Protein AF-A0A133ZJL6-F1 (afdb_monomer_lite)

InterPro domains:
  IPR018873 KilA-N, DNA-binding domain [PF10543] (12-58)

Structure (mmCIF, N/CA/C/O backbone):
data_AF-A0A133ZJL6-F1
#
_entry.id   AF-A0A133ZJL6-F1
#
loop_
_atom_site.group_PDB
_atom_site.id
_atom_site.type_symbol
_atom_site.label_atom_id
_atom_site.label_alt_id
_atom_site.label_comp_id
_atom_site.label_asym_id
_atom_site.label_entity_id
_atom_site.label_seq_id
_atom_site.pdbx_PDB_ins_code
_atom_site.Cartn_x
_atom_site.Cartn_y
_atom_site.Cartn_z
_atom_site.occupancy
_atom_site.B_iso_or_equiv
_atom_site.auth_seq_id
_atom_site.auth_comp_id
_atom_site.auth_asym_id
_atom_site.auth_atom_id
_atom_site.pdbx_PDB_model_num
ATOM 1 N N . MET A 1 1 ? 19.368 3.920 -18.228 1.00 36.12 1 MET A N 1
ATOM 2 C CA . MET A 1 1 ? 17.924 3.593 -18.234 1.00 36.12 1 MET A CA 1
ATOM 3 C C . MET A 1 1 ? 17.751 2.271 -17.490 1.00 36.12 1 MET A C 1
ATOM 5 O O . MET A 1 1 ? 18.033 1.221 -18.048 1.00 36.12 1 MET A O 1
ATOM 9 N N . ARG A 1 2 ? 17.481 2.320 -16.179 1.00 26.14 2 ARG A N 1
ATOM 10 C CA . ARG A 1 2 ? 17.497 1.137 -15.302 1.00 26.14 2 ARG A CA 1
ATOM 11 C C . ARG A 1 2 ? 16.100 0.520 -15.329 1.00 26.14 2 ARG A C 1
ATOM 13 O O . ARG A 1 2 ? 15.150 1.125 -14.843 1.00 26.14 2 ARG A O 1
ATOM 20 N N . LEU A 1 3 ? 15.981 -0.615 -16.011 1.00 29.14 3 LEU A N 1
ATOM 21 C CA . LEU A 1 3 ? 14.747 -1.386 -16.121 1.00 29.14 3 LEU A CA 1
ATOM 22 C C . LEU A 1 3 ? 14.227 -1.741 -14.722 1.00 29.14 3 LEU A C 1
ATOM 24 O O . LEU A 1 3 ? 15.009 -2.057 -13.828 1.00 29.14 3 LEU A O 1
ATOM 28 N N . LEU A 1 4 ? 12.903 -1.728 -14.563 1.00 37.31 4 LEU A N 1
ATOM 29 C CA . LEU A 1 4 ? 12.147 -2.183 -13.387 1.00 37.31 4 LEU A CA 1
ATOM 30 C C . LEU A 1 4 ? 12.283 -3.706 -13.131 1.00 37.31 4 LEU A C 1
ATOM 32 O O . LEU A 1 4 ? 11.333 -4.356 -12.715 1.00 37.31 4 LEU A O 1
ATOM 36 N N . SER A 1 5 ? 13.450 -4.298 -13.391 1.00 38.00 5 SER A N 1
ATOM 37 C CA . SER A 1 5 ? 13.762 -5.708 -13.131 1.00 38.00 5 SER A CA 1
ATOM 38 C C . SER A 1 5 ? 14.476 -5.925 -11.793 1.00 38.00 5 SER A C 1
ATOM 40 O O . SER A 1 5 ? 15.098 -6.963 -11.606 1.00 38.00 5 SER A O 1
ATOM 42 N N . VAL A 1 6 ? 14.461 -4.943 -10.887 1.00 42.59 6 VAL A N 1
ATOM 43 C CA . VAL A 1 6 ? 15.167 -5.032 -9.600 1.00 42.59 6 VAL A CA 1
ATOM 44 C C . VAL A 1 6 ? 14.227 -4.651 -8.459 1.00 42.59 6 VAL A C 1
ATOM 46 O O . VAL A 1 6 ? 14.504 -3.748 -7.678 1.00 42.59 6 VAL A O 1
ATOM 49 N N . PHE A 1 7 ? 13.098 -5.349 -8.354 1.00 44.22 7 PHE A N 1
ATOM 50 C CA . PHE A 1 7 ? 12.733 -5.789 -7.013 1.00 44.22 7 PHE A CA 1
ATOM 51 C C . PHE A 1 7 ? 13.615 -7.004 -6.727 1.00 44.22 7 PHE A C 1
ATOM 53 O O . PHE A 1 7 ? 13.765 -7.846 -7.615 1.00 44.22 7 PHE A O 1
ATOM 60 N N . PRO A 1 8 ? 14.285 -7.076 -5.571 1.00 45.50 8 PRO A N 1
ATOM 61 C CA . PRO A 1 8 ? 15.071 -8.245 -5.223 1.00 45.50 8 PRO A CA 1
ATOM 62 C C . PRO A 1 8 ? 14.117 -9.440 -5.128 1.00 45.50 8 PRO A C 1
ATOM 64 O O . PRO A 1 8 ? 13.482 -9.648 -4.106 1.00 45.50 8 PRO A O 1
ATOM 67 N N . THR A 1 9 ? 14.020 -10.234 -6.192 1.00 51.00 9 THR A N 1
ATOM 68 C CA . THR A 1 9 ? 13.288 -11.512 -6.210 1.00 51.00 9 THR A CA 1
ATOM 69 C C . THR A 1 9 ? 13.810 -12.466 -5.141 1.00 51.00 9 THR A C 1
ATOM 71 O O . THR A 1 9 ? 13.089 -13.315 -4.656 1.00 51.00 9 THR A O 1
ATOM 74 N N . LYS A 1 10 ? 15.050 -12.268 -4.683 1.00 54.09 10 LYS A N 1
ATOM 75 C CA . LYS A 1 10 ? 15.638 -13.010 -3.562 1.00 54.09 10 LYS A CA 1
ATOM 76 C C . LYS A 1 10 ? 15.002 -12.703 -2.195 1.00 54.09 10 LYS A C 1
ATOM 78 O O . LYS A 1 10 ? 15.328 -13.373 -1.224 1.00 54.09 10 LYS A O 1
ATOM 83 N N . LEU A 1 11 ? 14.189 -11.652 -2.094 1.00 55.69 11 LEU A N 1
ATOM 84 C CA . LEU A 1 11 ? 13.537 -11.226 -0.854 1.00 55.69 11 LEU A CA 1
ATOM 85 C C . LEU A 1 11 ? 12.071 -11.645 -0.781 1.00 55.69 11 LEU A C 1
ATOM 87 O O . LEU A 1 11 ? 11.469 -11.379 0.243 1.00 55.69 11 LEU A O 1
ATOM 91 N N . PHE A 1 12 ? 11.494 -12.249 -1.819 1.00 64.00 12 PHE A N 1
ATOM 92 C CA . PHE A 1 12 ? 10.083 -12.619 -1.837 1.00 64.00 12 PHE A CA 1
ATOM 93 C C . PHE A 1 12 ? 9.932 -13.938 -2.591 1.00 64.00 12 PHE A C 1
ATOM 95 O O . PHE A 1 12 ? 10.228 -13.987 -3.783 1.00 64.00 12 PHE A O 1
ATOM 102 N N . ASP A 1 13 ? 9.488 -14.982 -1.894 1.00 77.81 13 ASP A N 1
ATOM 103 C CA . ASP A 1 13 ? 9.004 -16.213 -2.517 1.00 77.81 13 ASP A CA 1
ATOM 104 C C . ASP A 1 13 ? 7.822 -15.921 -3.460 1.00 77.81 13 ASP A C 1
ATOM 106 O O . ASP A 1 13 ? 7.126 -14.907 -3.317 1.00 77.81 13 ASP A O 1
ATOM 110 N N . ASP A 1 14 ? 7.592 -16.816 -4.423 1.00 76.44 14 ASP A N 1
ATOM 111 C CA . ASP A 1 14 ? 6.591 -16.626 -5.481 1.00 76.44 14 ASP A CA 1
ATOM 112 C C . ASP A 1 14 ? 5.162 -16.440 -4.928 1.00 76.44 14 ASP A C 1
ATOM 114 O O . ASP A 1 14 ? 4.360 -15.734 -5.532 1.00 76.44 14 ASP A O 1
ATOM 118 N N . ASP A 1 15 ? 4.868 -16.954 -3.730 1.00 82.19 15 ASP A N 1
ATOM 119 C CA . ASP A 1 15 ? 3.553 -16.849 -3.076 1.00 82.19 15 ASP A CA 1
ATOM 120 C C . ASP A 1 15 ? 3.219 -15.429 -2.562 1.00 82.19 15 ASP A C 1
ATOM 122 O O . ASP A 1 15 ? 2.079 -15.123 -2.196 1.00 82.19 15 ASP A O 1
ATOM 126 N N . PHE A 1 16 ? 4.199 -14.520 -2.519 1.00 83.56 16 PHE A N 1
ATOM 127 C CA . PHE A 1 16 ? 4.005 -13.149 -2.031 1.00 83.56 16 PHE A CA 1
ATOM 128 C C . PHE A 1 16 ? 3.558 -12.162 -3.108 1.00 83.56 16 PHE A C 1
ATOM 130 O O . PHE A 1 16 ? 3.244 -11.004 -2.804 1.00 83.56 16 PHE A O 1
ATOM 137 N N . MET A 1 17 ? 3.556 -12.579 -4.370 1.00 85.19 17 MET A N 1
ATOM 138 C CA . MET A 1 17 ? 3.208 -11.728 -5.497 1.00 85.19 17 MET A CA 1
ATOM 139 C C . MET A 1 17 ? 2.406 -12.509 -6.529 1.00 85.19 17 MET A C 1
ATOM 141 O O . MET A 1 17 ? 2.596 -13.699 -6.723 1.00 85.19 17 MET A O 1
ATOM 145 N N . PHE A 1 18 ? 1.548 -11.817 -7.263 1.00 86.88 18 PHE A N 1
ATOM 146 C CA . PHE A 1 18 ? 0.854 -12.385 -8.412 1.00 86.88 18 PHE A CA 1
ATOM 147 C C . PHE A 1 18 ? 0.908 -11.409 -9.580 1.00 86.88 18 PHE A C 1
ATOM 149 O O . PHE A 1 18 ? 1.032 -10.195 -9.400 1.00 86.88 18 PHE A O 1
ATOM 156 N N . GLN A 1 19 ? 0.869 -11.934 -10.801 1.00 89.06 19 GLN A N 1
ATOM 157 C CA . GLN A 1 19 ? 0.852 -11.101 -11.994 1.00 89.06 19 GLN A CA 1
ATOM 158 C C . GLN A 1 19 ? -0.577 -10.642 -12.283 1.00 89.06 19 GLN A C 1
ATOM 160 O O . GLN A 1 19 ? -1.488 -11.464 -12.328 1.00 89.06 19 GLN A O 1
ATOM 165 N N . LEU A 1 20 ? -0.763 -9.340 -12.506 1.00 86.38 20 LEU A N 1
ATOM 166 C CA . LEU A 1 20 ? -2.073 -8.801 -12.866 1.00 86.38 20 LEU A CA 1
ATOM 167 C C . LEU A 1 20 ? -2.504 -9.279 -14.250 1.00 86.38 20 LEU A C 1
ATOM 169 O O . LEU A 1 20 ? -1.682 -9.400 -15.163 1.00 86.38 20 LEU A O 1
ATOM 173 N N . THR A 1 21 ? -3.807 -9.456 -14.430 1.00 89.56 21 THR A N 1
ATOM 174 C CA . THR A 1 21 ? -4.407 -9.664 -15.747 1.00 89.56 21 THR A CA 1
ATOM 175 C C . THR A 1 21 ? -4.375 -8.377 -16.577 1.00 89.56 21 THR A C 1
ATOM 177 O O . THR A 1 21 ? -4.149 -7.271 -16.075 1.00 89.56 21 THR A O 1
ATOM 180 N N . LYS A 1 22 ? -4.597 -8.502 -17.892 1.00 85.94 22 LYS A N 1
ATOM 181 C CA . LYS A 1 22 ? -4.652 -7.332 -18.784 1.00 85.94 22 LYS A CA 1
ATOM 182 C C . LYS A 1 22 ? -5.784 -6.377 -18.408 1.00 85.94 22 LYS A C 1
ATOM 184 O O . LYS A 1 22 ? -5.537 -5.180 -18.350 1.00 85.94 22 LYS A O 1
ATOM 189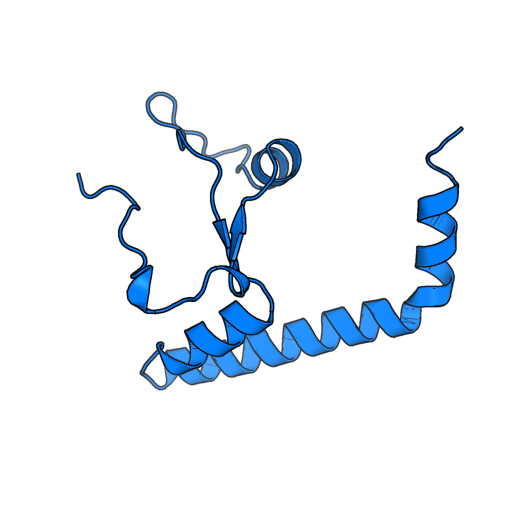 N N . SER A 1 23 ? -6.973 -6.902 -18.112 1.00 87.00 23 SER A N 1
ATOM 190 C CA . SER A 1 23 ? -8.145 -6.102 -17.738 1.00 87.00 23 SER A CA 1
ATOM 191 C C . SER A 1 23 ? -7.921 -5.331 -16.436 1.00 87.00 23 SER A C 1
ATOM 193 O O . SER A 1 23 ? -8.173 -4.129 -16.378 1.00 87.00 23 SER A O 1
ATOM 195 N N . GLU A 1 24 ? -7.379 -5.983 -15.404 1.00 84.69 24 GLU A N 1
ATOM 196 C CA . GLU A 1 24 ? -7.015 -5.315 -14.149 1.00 84.69 24 GLU A CA 1
ATOM 197 C C . GLU A 1 24 ? -5.971 -4.224 -14.381 1.00 84.69 24 GLU A C 1
ATOM 199 O O . GLU A 1 24 ? -6.097 -3.115 -13.863 1.00 84.69 24 GLU A O 1
ATOM 204 N N . PHE A 1 25 ? -4.947 -4.511 -15.189 1.00 86.12 25 PHE A N 1
ATOM 205 C CA . PHE A 1 25 ? -3.917 -3.527 -15.487 1.00 86.12 25 PHE A CA 1
ATOM 206 C C . PHE A 1 25 ? -4.471 -2.331 -16.269 1.00 86.12 25 PHE A C 1
ATOM 208 O O . PHE A 1 25 ? -4.134 -1.197 -15.941 1.00 86.12 25 PHE A O 1
ATOM 215 N N . GLU A 1 26 ? -5.344 -2.555 -17.250 1.00 83.56 26 GLU A N 1
ATOM 216 C CA . GLU A 1 26 ? -6.011 -1.495 -18.014 1.00 83.56 26 GLU A CA 1
ATOM 217 C C . GLU A 1 26 ? -6.855 -0.580 -17.120 1.00 83.56 26 GLU A C 1
ATOM 219 O O . GLU A 1 26 ? -6.784 0.642 -17.263 1.00 83.56 26 GLU A O 1
ATOM 224 N N . ASN A 1 27 ? -7.561 -1.137 -16.133 1.00 84.25 27 ASN A N 1
ATOM 225 C CA . ASN A 1 27 ? -8.319 -0.358 -15.149 1.00 84.25 27 ASN A CA 1
ATOM 226 C C . ASN A 1 27 ? -7.426 0.516 -14.252 1.00 84.25 27 ASN A C 1
ATOM 228 O O . ASN A 1 27 ? -7.853 1.576 -13.792 1.00 84.25 27 ASN A O 1
ATOM 232 N N . LEU A 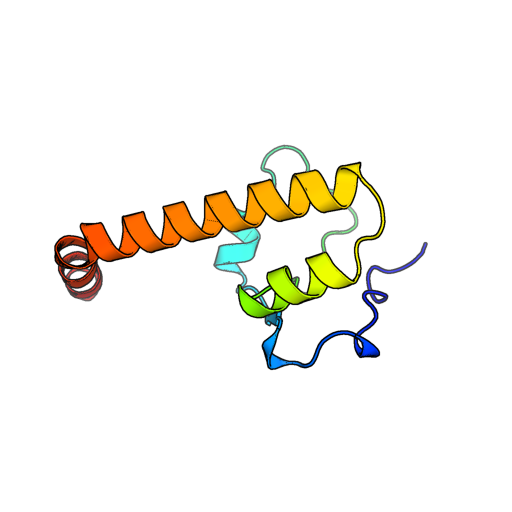1 28 ? -6.181 0.094 -14.015 1.00 78.75 28 LEU A N 1
ATOM 233 C CA . LEU A 1 28 ? -5.195 0.829 -13.217 1.00 78.75 28 LEU A CA 1
ATOM 234 C C . LEU A 1 28 ? -4.409 1.868 -14.031 1.00 78.75 28 LEU A C 1
ATOM 236 O O . LEU A 1 28 ? -3.677 2.680 -13.453 1.00 78.75 28 LEU A O 1
ATOM 240 N N . ILE A 1 29 ? -4.522 1.867 -15.363 1.00 76.06 29 ILE A N 1
ATOM 241 C CA . ILE A 1 29 ? -3.834 2.840 -16.211 1.00 76.06 29 ILE A CA 1
ATOM 242 C C . ILE A 1 29 ? -4.492 4.213 -16.053 1.00 76.06 29 ILE A C 1
ATOM 244 O O . ILE A 1 29 ? -5.683 4.415 -16.292 1.00 76.06 29 ILE A O 1
ATOM 248 N N . SER A 1 30 ? -3.676 5.207 -15.693 1.00 75.69 30 SER A N 1
ATOM 249 C CA . SER A 1 30 ? -4.115 6.601 -15.672 1.00 75.69 30 SER A CA 1
ATOM 250 C C . SER A 1 30 ? -4.558 7.038 -17.066 1.00 75.69 30 SER A C 1
ATOM 252 O O . SER A 1 30 ? -3.747 7.111 -17.990 1.00 75.69 30 SER A O 1
ATOM 254 N N . LYS A 1 31 ? -5.826 7.446 -17.187 1.00 70.62 31 LYS A N 1
ATOM 255 C CA . LYS A 1 31 ? -6.403 7.998 -18.425 1.00 70.62 31 LYS A CA 1
ATOM 256 C C . LYS A 1 31 ? -5.707 9.277 -18.915 1.00 70.62 31 LYS A C 1
ATOM 258 O O . LYS A 1 31 ? -5.902 9.669 -20.058 1.00 70.62 31 LYS A O 1
ATOM 263 N N . LYS A 1 32 ? -4.932 9.956 -18.057 1.00 70.25 32 LYS A N 1
ATOM 264 C CA . LYS A 1 32 ? -4.296 11.254 -18.355 1.00 70.25 32 LYS A CA 1
ATOM 265 C C . LYS A 1 32 ? -2.775 11.190 -18.514 1.00 70.25 32 LYS A C 1
ATOM 267 O O . LYS A 1 32 ? -2.164 12.208 -18.820 1.00 70.25 32 LYS A O 1
ATOM 272 N N . SER A 1 33 ? -2.142 10.043 -18.270 1.00 63.69 33 SER A N 1
ATOM 273 C CA . SER A 1 33 ? -0.673 9.961 -18.184 1.00 63.69 33 SER A CA 1
ATOM 274 C C . SER A 1 33 ? -0.094 8.728 -18.874 1.00 63.69 33 SER A C 1
ATOM 276 O O . SER A 1 33 ? 0.859 8.122 -18.389 1.00 63.69 33 SER A O 1
ATOM 278 N N . THR A 1 34 ? -0.658 8.352 -20.020 1.00 64.81 34 THR A N 1
ATOM 279 C CA . THR A 1 34 ? -0.109 7.306 -20.889 1.00 64.81 34 THR A CA 1
ATOM 280 C C . THR A 1 34 ? 1.015 7.856 -21.763 1.00 64.81 34 THR A C 1
ATOM 282 O O . THR A 1 34 ? 0.821 8.802 -22.525 1.00 64.81 34 THR A O 1
ATOM 285 N N . SER A 1 35 ? 2.206 7.261 -21.658 1.00 67.12 35 SER A N 1
ATOM 286 C CA . SER A 1 35 ? 3.337 7.581 -22.532 1.00 67.12 35 SER A CA 1
ATOM 287 C C . SER A 1 35 ? 3.096 7.043 -23.947 1.00 67.12 35 SER A C 1
ATOM 289 O O . SER A 1 35 ? 2.604 5.930 -24.127 1.00 67.12 35 SER A O 1
ATOM 291 N N . SER A 1 36 ? 3.479 7.813 -24.966 1.00 65.75 36 SER A N 1
ATOM 292 C CA . SER A 1 36 ? 3.349 7.412 -26.376 1.00 65.75 36 SER A CA 1
ATOM 293 C C . SER A 1 36 ? 4.428 6.421 -26.825 1.00 65.75 36 SER A C 1
ATOM 295 O O . SER A 1 36 ? 4.210 5.639 -27.746 1.00 65.75 36 SER A O 1
ATOM 297 N N . TRP A 1 37 ? 5.595 6.430 -26.173 1.00 62.53 37 TRP A N 1
ATOM 298 C CA . TRP A 1 37 ? 6.796 5.735 -26.647 1.00 62.53 37 TRP A CA 1
ATOM 299 C C . TRP A 1 37 ? 7.418 4.816 -25.588 1.00 62.53 37 TRP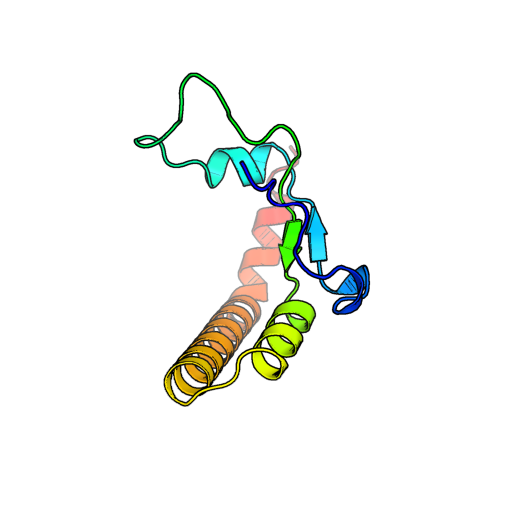 A C 1
ATOM 301 O O . TRP A 1 37 ? 8.628 4.794 -25.381 1.00 62.53 37 TRP A O 1
ATOM 311 N N . GLY A 1 38 ? 6.587 4.065 -24.861 1.00 64.31 38 GLY A N 1
ATOM 312 C CA . GLY A 1 38 ? 7.089 3.105 -23.876 1.00 64.31 38 GLY A CA 1
ATOM 313 C C . GLY A 1 38 ? 6.102 2.795 -22.765 1.00 64.31 38 GLY A C 1
ATOM 314 O O . GLY A 1 38 ? 6.299 3.218 -21.627 1.00 64.31 38 GLY A O 1
ATOM 315 N N . GLY A 1 39 ? 5.057 2.035 -23.091 1.00 70.50 39 GLY A N 1
ATOM 316 C CA . GLY A 1 39 ? 4.254 1.345 -22.084 1.00 70.50 39 GLY A CA 1
ATOM 317 C C . GLY A 1 39 ? 5.031 0.188 -21.442 1.00 70.50 39 GLY A C 1
ATOM 318 O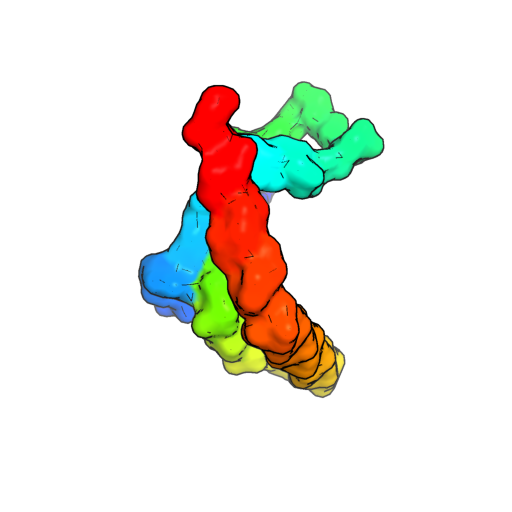 O . GLY A 1 39 ? 6.038 -0.290 -21.979 1.00 70.50 39 GLY A O 1
ATOM 319 N N . ARG A 1 40 ? 4.562 -0.297 -20.286 1.00 68.44 40 ARG A N 1
ATOM 320 C CA . ARG A 1 40 ? 5.089 -1.536 -19.691 1.00 68.44 40 ARG A CA 1
ATOM 321 C C . ARG A 1 40 ? 4.874 -2.694 -20.676 1.00 68.44 40 ARG A C 1
ATOM 323 O O . ARG A 1 40 ? 3.743 -3.001 -21.025 1.00 68.44 40 ARG A O 1
ATOM 330 N N . ARG A 1 41 ? 5.962 -3.341 -21.117 1.00 72.75 41 ARG A N 1
ATOM 331 C CA . ARG A 1 41 ? 5.918 -4.485 -22.057 1.00 72.75 41 ARG A CA 1
ATOM 332 C C . ARG A 1 41 ? 5.536 -5.817 -21.408 1.00 72.75 41 ARG A C 1
ATOM 334 O O . ARG A 1 41 ? 5.240 -6.772 -22.115 1.00 72.75 41 ARG A O 1
ATOM 341 N N . LYS A 1 42 ? 5.586 -5.890 -20.077 1.00 77.62 42 LYS A N 1
ATOM 342 C CA . LYS A 1 42 ? 5.155 -7.040 -19.279 1.00 77.62 42 LYS A CA 1
ATOM 343 C C . LYS A 1 42 ? 4.112 -6.577 -18.275 1.00 77.62 42 LYS A C 1
ATOM 345 O O . LYS A 1 42 ? 4.237 -5.468 -17.745 1.00 77.62 42 LYS A O 1
ATOM 350 N N . LEU A 1 43 ? 3.129 -7.435 -18.016 1.00 84.12 43 LEU A N 1
ATOM 351 C CA . LEU A 1 43 ? 2.139 -7.196 -16.974 1.00 84.12 43 LEU A CA 1
ATOM 352 C C . LEU A 1 43 ? 2.852 -7.077 -15.623 1.00 84.12 43 LEU A C 1
ATOM 354 O O . LEU A 1 43 ? 3.773 -7.860 -15.352 1.00 84.12 43 LEU A O 1
ATOM 358 N N . PRO A 1 44 ? 2.503 -6.068 -14.814 1.00 85.19 44 PRO A N 1
ATOM 359 C CA . PRO A 1 44 ? 3.143 -5.877 -13.528 1.00 85.19 44 PRO A CA 1
ATOM 360 C C . PRO A 1 44 ? 2.723 -6.964 -12.538 1.00 85.19 44 PRO A C 1
ATOM 362 O O . PRO A 1 44 ? 1.641 -7.538 -12.643 1.00 85.19 44 PRO A O 1
ATOM 365 N N . TYR A 1 45 ? 3.588 -7.189 -11.556 1.00 85.62 45 TYR A N 1
ATOM 366 C CA . TYR A 1 45 ? 3.258 -7.968 -10.372 1.00 85.62 45 TYR A CA 1
ATOM 367 C C . TYR A 1 45 ? 2.667 -7.052 -9.300 1.00 85.62 45 TYR A C 1
ATOM 369 O O . TYR A 1 45 ? 3.106 -5.906 -9.144 1.00 85.62 45 TYR A O 1
ATOM 377 N N . ALA A 1 46 ? 1.681 -7.567 -8.580 1.00 84.94 46 ALA A N 1
ATOM 378 C CA . ALA A 1 46 ? 1.109 -6.981 -7.380 1.00 84.94 46 ALA A CA 1
ATOM 379 C C . ALA A 1 46 ? 1.424 -7.879 -6.177 1.00 84.94 46 ALA A C 1
ATOM 381 O O . ALA A 1 46 ? 1.606 -9.085 -6.330 1.00 84.94 46 ALA A O 1
ATOM 382 N N . PHE A 1 47 ? 1.519 -7.284 -4.987 1.00 83.75 47 PHE A N 1
ATOM 383 C CA . PHE A 1 47 ? 1.774 -8.029 -3.753 1.00 83.75 47 PHE A CA 1
ATOM 384 C C . PHE A 1 47 ? 0.481 -8.622 -3.197 1.00 83.75 47 PHE A C 1
ATOM 386 O O . PHE A 1 47 ? -0.563 -7.967 -3.213 1.00 83.75 47 PHE A O 1
ATOM 393 N N . THR A 1 48 ? 0.579 -9.836 -2.661 1.00 84.88 48 THR A N 1
ATOM 394 C CA . THR A 1 48 ? -0.456 -10.426 -1.807 1.00 84.88 48 THR A CA 1
ATOM 395 C C . THR A 1 48 ? -0.448 -9.756 -0.433 1.00 84.88 48 THR A C 1
ATOM 397 O O . THR A 1 48 ? 0.478 -9.014 -0.088 1.00 84.88 48 THR A O 1
ATOM 400 N N . GLU A 1 49 ? -1.464 -10.020 0.387 1.00 81.94 49 GLU A N 1
ATOM 401 C CA . GLU A 1 49 ? -1.517 -9.516 1.765 1.00 81.94 49 GLU A CA 1
ATOM 402 C C . GLU A 1 49 ? -0.255 -9.905 2.555 1.00 81.94 49 GLU A C 1
ATOM 404 O O . GLU A 1 49 ? 0.372 -9.079 3.221 1.00 81.94 49 GLU A O 1
ATOM 409 N N . GLN A 1 50 ? 0.174 -11.156 2.409 1.00 80.94 50 GLN A N 1
ATOM 410 C CA . GLN A 1 50 ? 1.372 -11.677 3.050 1.00 80.94 50 GLN A CA 1
ATOM 411 C C . GLN A 1 50 ? 2.633 -10.974 2.522 1.00 80.94 50 GLN A C 1
ATOM 413 O O . GLN A 1 50 ? 3.521 -10.621 3.303 1.00 80.94 50 GLN A O 1
ATOM 418 N N . GLY A 1 51 ? 2.694 -10.691 1.215 1.00 82.19 51 GLY A N 1
ATOM 419 C CA . GLY A 1 51 ? 3.810 -9.967 0.601 1.00 82.19 51 GLY A CA 1
ATOM 420 C C . GLY A 1 51 ? 3.926 -8.525 1.091 1.00 82.19 51 GLY A C 1
ATOM 421 O O . GLY A 1 51 ? 5.026 -8.012 1.311 1.00 82.19 51 GLY A O 1
ATOM 422 N N . ILE A 1 52 ? 2.789 -7.885 1.359 1.00 79.56 52 ILE A N 1
ATOM 423 C CA . ILE A 1 52 ? 2.728 -6.563 1.980 1.00 79.56 52 ILE A CA 1
ATOM 424 C C . ILE A 1 52 ? 3.310 -6.596 3.396 1.00 79.56 52 ILE A C 1
ATOM 426 O O . ILE A 1 52 ? 4.098 -5.715 3.743 1.00 79.56 52 ILE A O 1
ATOM 430 N N . TYR A 1 53 ? 2.977 -7.598 4.215 1.00 78.50 53 TYR A N 1
ATOM 431 C CA . TYR A 1 53 ? 3.574 -7.732 5.548 1.00 78.50 53 TYR A CA 1
ATOM 432 C C . TYR A 1 53 ? 5.097 -7.883 5.481 1.00 78.50 53 TYR A C 1
ATOM 434 O O . TYR A 1 53 ? 5.816 -7.279 6.280 1.00 78.50 53 TYR A O 1
ATOM 442 N N . MET A 1 54 ? 5.606 -8.603 4.482 1.00 75.50 54 MET A N 1
ATOM 443 C CA . MET A 1 54 ? 7.041 -8.766 4.271 1.00 75.50 54 MET A CA 1
ATOM 444 C C . MET A 1 54 ? 7.731 -7.459 3.848 1.00 75.50 54 MET A C 1
ATOM 446 O O . MET A 1 54 ? 8.819 -7.156 4.343 1.00 75.50 54 MET A O 1
ATOM 450 N N . LEU A 1 55 ? 7.081 -6.622 3.027 1.00 75.38 55 LEU A N 1
ATOM 451 C CA . LEU A 1 55 ? 7.582 -5.279 2.704 1.00 75.38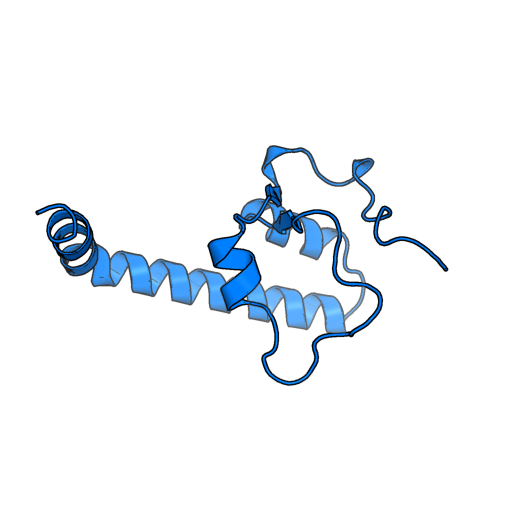 55 LEU A CA 1
ATOM 452 C C . LEU A 1 55 ? 7.788 -4.427 3.959 1.00 75.38 55 LEU A C 1
ATOM 454 O O . LEU A 1 55 ? 8.789 -3.718 4.059 1.00 75.38 55 LEU A O 1
ATOM 458 N N . MET A 1 56 ? 6.894 -4.525 4.944 1.00 75.12 56 MET A N 1
ATOM 459 C CA . MET A 1 56 ? 6.997 -3.731 6.174 1.00 75.12 56 MET A CA 1
ATOM 460 C C . MET A 1 56 ? 8.215 -4.086 7.027 1.00 75.12 56 MET A C 1
ATOM 462 O O . MET A 1 56 ? 8.716 -3.221 7.738 1.00 75.12 56 MET A O 1
ATOM 466 N N . ASN A 1 57 ? 8.739 -5.308 6.904 1.00 72.38 57 ASN A N 1
ATOM 467 C CA . ASN A 1 57 ? 9.988 -5.709 7.555 1.00 72.38 57 ASN A CA 1
ATOM 468 C C . ASN A 1 57 ? 11.233 -5.164 6.838 1.00 72.38 57 ASN A C 1
ATOM 470 O O . ASN A 1 57 ? 12.281 -4.973 7.459 1.00 72.38 57 ASN A O 1
ATOM 474 N N . VAL A 1 58 ? 11.137 -4.919 5.528 1.00 72.62 58 VAL A N 1
ATOM 475 C CA . VAL A 1 58 ? 12.236 -4.377 4.715 1.00 72.62 58 VAL A CA 1
ATOM 476 C C . VAL A 1 58 ? 12.313 -2.855 4.830 1.00 72.62 58 VAL A C 1
ATOM 478 O O . VAL A 1 58 ? 13.409 -2.289 4.816 1.00 72.62 58 VAL A O 1
ATOM 481 N N . LEU A 1 59 ? 11.170 -2.179 4.959 1.00 75.19 59 LEU A N 1
ATOM 482 C CA . LEU A 1 59 ? 11.121 -0.730 5.111 1.00 75.19 59 LEU A CA 1
ATOM 483 C C . LEU A 1 59 ? 11.683 -0.311 6.481 1.00 75.19 59 LEU A C 1
ATOM 485 O O . LEU A 1 59 ? 11.100 -0.575 7.528 1.00 75.19 59 LEU A O 1
ATOM 489 N N . ARG A 1 60 ? 12.826 0.383 6.476 1.00 71.19 60 ARG A N 1
ATOM 490 C CA . ARG A 1 60 ? 13.490 0.890 7.687 1.00 71.19 60 ARG A CA 1
ATOM 491 C C . ARG A 1 60 ? 13.284 2.402 7.811 1.00 71.19 60 ARG A C 1
ATOM 493 O O . ARG A 1 60 ? 13.537 3.133 6.858 1.00 71.19 60 ARG A O 1
ATOM 500 N N . GLY A 1 61 ? 12.843 2.867 8.981 1.00 82.44 61 GLY A N 1
ATOM 501 C CA . GLY A 1 61 ? 12.683 4.293 9.310 1.00 82.44 61 GLY A CA 1
ATOM 502 C C . GLY A 1 61 ? 11.335 4.629 9.955 1.00 82.44 61 GLY A C 1
ATOM 503 O O . GLY A 1 61 ? 10.348 3.926 9.761 1.00 82.44 61 GLY A O 1
ATOM 504 N N . GLU A 1 62 ? 11.273 5.721 10.717 1.00 84.38 62 GLU A N 1
ATOM 505 C CA . GLU A 1 62 ? 10.067 6.113 11.471 1.00 84.38 62 GLU A CA 1
ATOM 506 C C . GLU A 1 62 ? 8.855 6.376 10.567 1.00 84.38 62 GLU A C 1
ATOM 508 O O . GLU A 1 62 ? 7.739 5.935 10.856 1.00 84.38 62 GLU A O 1
ATOM 513 N N . LEU A 1 63 ? 9.082 7.050 9.434 1.00 84.94 63 LEU A N 1
ATOM 514 C CA . LEU A 1 63 ? 8.040 7.323 8.445 1.00 84.94 63 LEU A CA 1
ATOM 515 C C . LEU A 1 63 ? 7.520 6.031 7.805 1.00 84.94 63 LEU A C 1
ATOM 517 O O . LEU A 1 63 ? 6.308 5.852 7.690 1.00 84.94 63 LEU A O 1
ATOM 521 N N . ALA A 1 64 ? 8.434 5.129 7.443 1.00 82.81 64 ALA A N 1
ATOM 522 C CA . ALA A 1 64 ? 8.111 3.811 6.915 1.00 82.81 64 ALA A CA 1
ATOM 523 C C . ALA A 1 64 ? 7.227 3.035 7.898 1.00 82.81 64 ALA A C 1
ATOM 525 O O . ALA A 1 64 ? 6.114 2.666 7.546 1.00 82.81 64 ALA A O 1
ATOM 526 N N . VAL A 1 65 ? 7.651 2.906 9.160 1.00 82.12 65 VAL A N 1
ATOM 527 C CA . VAL A 1 65 ? 6.899 2.200 10.212 1.00 82.12 65 VAL A CA 1
ATOM 528 C C . VAL A 1 65 ? 5.502 2.794 10.415 1.00 82.12 65 VAL A C 1
ATOM 530 O O . VAL A 1 65 ? 4.527 2.059 10.603 1.00 82.12 65 VAL A O 1
ATOM 533 N N . LYS A 1 66 ? 5.367 4.124 10.373 1.00 88.00 66 LYS A N 1
ATOM 534 C CA . LYS A 1 66 ? 4.062 4.793 10.478 1.00 88.00 66 LYS A CA 1
ATOM 535 C C . LYS A 1 66 ? 3.150 4.434 9.302 1.00 88.00 66 LYS A C 1
ATOM 537 O O . LYS A 1 66 ? 1.981 4.117 9.523 1.00 88.00 66 LYS A O 1
ATOM 542 N N . GLN A 1 67 ? 3.676 4.465 8.080 1.00 83.94 67 GLN A N 1
ATOM 543 C CA . GLN A 1 67 ? 2.932 4.104 6.871 1.00 83.94 67 GLN A CA 1
ATOM 544 C C . GLN A 1 67 ? 2.549 2.621 6.865 1.00 83.94 67 GLN A C 1
ATOM 546 O O . GLN A 1 67 ? 1.397 2.300 6.582 1.00 83.94 67 GLN A O 1
ATOM 551 N N . SER A 1 68 ? 3.452 1.734 7.288 1.00 83.12 68 SER A N 1
ATOM 552 C CA . SER A 1 68 ? 3.191 0.303 7.459 1.00 83.12 68 SER A CA 1
ATOM 553 C C . SER A 1 68 ? 1.986 0.048 8.357 1.00 83.12 68 SER A C 1
ATOM 555 O O . SER A 1 68 ? 1.059 -0.664 7.979 1.00 83.12 68 SER A O 1
ATOM 557 N N . LYS A 1 69 ? 1.954 0.683 9.535 1.00 84.06 69 LYS A N 1
ATOM 558 C CA . LYS A 1 69 ? 0.844 0.545 10.490 1.00 84.06 69 LYS A CA 1
ATOM 559 C C . LYS A 1 69 ? -0.479 1.050 9.921 1.00 84.06 69 LYS A C 1
ATOM 561 O O . LYS A 1 69 ? -1.514 0.439 10.174 1.00 84.06 69 LYS A O 1
ATOM 566 N N . ALA A 1 70 ? -0.459 2.164 9.190 1.00 88.00 70 ALA A N 1
ATOM 567 C CA . ALA A 1 70 ? -1.657 2.699 8.550 1.00 88.00 70 ALA A CA 1
ATOM 568 C C . ALA A 1 70 ? -2.199 1.727 7.495 1.00 88.00 70 ALA A C 1
ATOM 570 O O . ALA A 1 70 ? -3.387 1.419 7.499 1.00 88.00 70 ALA A O 1
ATOM 571 N N . LEU A 1 71 ? -1.313 1.182 6.664 1.00 84.69 71 LEU A N 1
ATOM 572 C CA . LEU A 1 71 ? -1.681 0.254 5.608 1.00 84.69 71 LEU A CA 1
ATOM 573 C C . LEU A 1 71 ? -2.284 -1.044 6.169 1.00 84.69 71 LEU A C 1
ATOM 575 O O . LEU A 1 71 ? -3.366 -1.435 5.746 1.00 84.69 71 LEU A O 1
ATOM 579 N N . ILE A 1 72 ? -1.674 -1.643 7.199 1.00 83.81 72 ILE A N 1
ATOM 580 C CA . ILE A 1 72 ? -2.219 -2.840 7.874 1.00 83.81 72 ILE A CA 1
ATOM 581 C C . ILE A 1 72 ? -3.636 -2.583 8.414 1.00 83.81 72 ILE A C 1
ATOM 583 O O . ILE A 1 72 ? -4.525 -3.418 8.266 1.00 83.81 72 ILE A O 1
ATOM 587 N N . ARG A 1 73 ? -3.874 -1.414 9.024 1.00 88.94 73 ARG A N 1
ATOM 588 C CA . ARG A 1 73 ? -5.206 -1.049 9.538 1.00 88.94 73 ARG A CA 1
ATOM 589 C C . ARG A 1 73 ? -6.239 -0.924 8.422 1.00 88.94 73 ARG A C 1
ATOM 591 O O . ARG A 1 73 ? -7.361 -1.378 8.609 1.00 88.94 73 ARG A O 1
ATOM 598 N N . MET A 1 74 ? -5.861 -0.344 7.283 1.00 88.19 74 MET A N 1
ATOM 599 C CA . MET A 1 74 ? -6.745 -0.242 6.120 1.00 88.19 74 MET A CA 1
ATOM 600 C C . MET A 1 74 ? -7.109 -1.621 5.568 1.00 88.19 74 MET A C 1
ATOM 602 O O . MET A 1 74 ? -8.284 -1.882 5.342 1.00 88.19 74 MET A O 1
ATOM 606 N N . PHE A 1 75 ? -6.138 -2.527 5.421 1.00 82.81 75 PHE A N 1
ATOM 607 C CA . PHE A 1 75 ? -6.406 -3.893 4.956 1.00 82.81 75 PHE A CA 1
ATOM 608 C C . PHE A 1 75 ? -7.305 -4.670 5.915 1.00 82.81 75 PHE A C 1
ATOM 610 O O . PHE A 1 75 ? -8.240 -5.335 5.474 1.00 82.81 75 PHE A O 1
ATOM 617 N N . LYS A 1 76 ? -7.091 -4.521 7.227 1.00 85.62 76 LYS A N 1
ATOM 618 C CA . LYS A 1 76 ? -7.996 -5.088 8.229 1.00 85.62 76 LYS A CA 1
ATOM 619 C C . LYS A 1 76 ? -9.429 -4.582 8.033 1.00 85.62 76 LYS A C 1
ATOM 621 O O . LYS A 1 76 ? -10.338 -5.396 7.966 1.00 85.62 76 LYS A O 1
ATOM 626 N N . GLN A 1 77 ? -9.617 -3.270 7.888 1.00 87.31 77 GLN A N 1
ATOM 627 C CA . GLN A 1 77 ? -10.939 -2.677 7.656 1.00 87.31 77 GLN A CA 1
ATOM 628 C C . GLN A 1 77 ? -11.579 -3.161 6.353 1.00 87.31 77 GLN A C 1
ATOM 630 O O . GLN A 1 77 ? -12.762 -3.471 6.349 1.00 87.31 77 GLN A O 1
ATOM 635 N N . MET A 1 78 ? -10.810 -3.264 5.264 1.00 83.75 78 MET A N 1
ATOM 636 C CA . MET A 1 78 ? -11.302 -3.805 3.993 1.00 83.75 78 MET A CA 1
ATOM 637 C C . MET A 1 78 ? -11.774 -5.251 4.151 1.00 83.75 78 MET A C 1
ATOM 639 O O . MET A 1 78 ? -12.863 -5.589 3.705 1.00 83.75 78 MET A O 1
ATOM 643 N N . LYS A 1 79 ? -10.989 -6.097 4.827 1.00 83.69 79 LYS A N 1
ATOM 644 C CA . LYS A 1 79 ? -11.356 -7.493 5.083 1.00 83.69 79 LYS A CA 1
ATOM 645 C C . LYS A 1 79 ? -12.590 -7.595 5.976 1.00 83.69 79 LYS A C 1
ATOM 647 O O . LYS A 1 79 ? -13.467 -8.405 5.704 1.00 83.69 79 LYS A O 1
ATOM 652 N N . ASP A 1 80 ? -12.641 -6.811 7.048 1.00 84.69 80 ASP A N 1
ATOM 653 C CA . ASP A 1 80 ? -13.771 -6.801 7.977 1.00 84.69 80 ASP A CA 1
ATOM 654 C C . ASP A 1 80 ? -15.049 -6.337 7.251 1.00 84.69 80 ASP A C 1
ATOM 656 O O . ASP A 1 80 ? -16.072 -7.001 7.361 1.00 84.69 80 ASP A O 1
ATOM 660 N N . PHE A 1 81 ? -14.958 -5.320 6.387 1.00 84.38 81 PHE A N 1
ATOM 661 C CA . PHE A 1 81 ? -16.056 -4.896 5.513 1.00 84.38 81 PHE A CA 1
ATOM 662 C C . PHE A 1 81 ? -16.508 -6.006 4.554 1.00 84.38 81 PHE A C 1
ATOM 664 O O . PHE A 1 81 ? -17.704 -6.245 4.408 1.00 84.38 81 PHE A O 1
ATOM 671 N N . THR A 1 82 ? -15.578 -6.715 3.912 1.00 79.12 82 THR A N 1
ATOM 672 C CA . THR A 1 82 ? -15.921 -7.839 3.028 1.00 79.12 82 THR A CA 1
ATOM 673 C C . THR A 1 82 ? -16.619 -8.964 3.790 1.00 79.12 82 THR A C 1
ATOM 675 O O . THR A 1 82 ? -17.577 -9.527 3.276 1.00 79.12 82 THR A O 1
ATOM 678 N N . ILE A 1 83 ? -16.173 -9.279 5.011 1.00 79.75 83 ILE A N 1
ATOM 679 C CA . ILE A 1 83 ? -16.779 -10.320 5.857 1.00 79.75 83 ILE A CA 1
ATOM 680 C C . ILE A 1 83 ? -18.171 -9.901 6.333 1.00 79.75 83 ILE A C 1
ATOM 682 O O . ILE A 1 83 ? -19.102 -10.690 6.234 1.00 79.75 83 ILE A O 1
ATOM 686 N N . GLU A 1 84 ? -18.343 -8.662 6.792 1.00 77.75 84 GLU A N 1
ATOM 687 C CA . GLU A 1 84 ? -19.653 -8.133 7.202 1.00 77.75 84 GLU A CA 1
ATOM 688 C C . GLU A 1 84 ? -20.673 -8.120 6.053 1.00 77.75 84 GLU A C 1
ATOM 690 O O . GLU A 1 84 ? -21.874 -8.180 6.297 1.00 77.75 84 GLU A O 1
ATOM 695 N N . ASN A 1 85 ? -20.208 -8.081 4.801 1.00 69.62 85 ASN A N 1
ATOM 696 C CA . ASN A 1 85 ? -21.046 -8.098 3.603 1.00 69.62 85 ASN A CA 1
ATOM 697 C C . ASN A 1 85 ? -20.981 -9.430 2.826 1.00 69.62 85 ASN A C 1
ATOM 699 O O . ASN A 1 85 ? -21.453 -9.488 1.688 1.00 69.62 85 ASN A O 1
ATOM 703 N N . GLN A 1 86 ? -20.429 -10.510 3.400 1.00 60.28 86 GLN A N 1
ATOM 704 C CA . GLN A 1 86 ? -20.317 -11.814 2.719 1.00 60.28 86 GLN A CA 1
ATOM 705 C C . GLN A 1 86 ? -21.675 -12.376 2.273 1.00 60.28 86 GLN A C 1
ATOM 707 O O . GLN A 1 86 ? -21.762 -13.002 1.211 1.00 60.28 86 GLN A O 1
ATOM 712 N N . ASP A 1 87 ? -22.730 -12.078 3.032 1.00 61.59 87 ASP A N 1
ATOM 713 C CA . ASP A 1 87 ? -24.109 -12.469 2.727 1.00 61.59 87 ASP A CA 1
ATOM 714 C C . ASP A 1 87 ? -24.658 -11.792 1.453 1.00 61.59 87 ASP A C 1
ATOM 716 O O . ASP A 1 87 ? -25.566 -12.319 0.815 1.00 61.59 87 ASP A O 1
ATOM 720 N N . PHE A 1 88 ? -24.098 -10.646 1.043 1.00 58.03 88 PHE A N 1
ATOM 721 C CA . PHE A 1 88 ? -24.493 -9.918 -0.171 1.00 58.03 88 PHE A CA 1
ATOM 722 C C . PHE A 1 88 ? -23.584 -10.199 -1.375 1.00 58.03 88 PHE A C 1
ATOM 724 O O . PHE A 1 88 ? -24.035 -10.118 -2.518 1.00 58.03 88 PHE A O 1
ATOM 731 N N . ILE A 1 89 ? -22.307 -10.519 -1.141 1.00 56.38 89 ILE A N 1
ATOM 732 C CA . ILE A 1 89 ? -21.324 -10.783 -2.206 1.00 56.38 89 ILE A CA 1
ATOM 733 C C . ILE A 1 89 ? -21.582 -12.148 -2.857 1.00 56.38 89 ILE A C 1
ATOM 735 O O . ILE A 1 89 ? -21.576 -12.246 -4.082 1.00 56.38 89 ILE A O 1
ATOM 739 N N . SER A 1 90 ? -21.928 -13.167 -2.060 1.00 55.88 90 SER A N 1
ATOM 740 C CA . SER A 1 90 ? -22.228 -14.521 -2.559 1.00 55.88 90 SER A CA 1
ATOM 741 C C . SER A 1 90 ? -23.375 -14.555 -3.581 1.00 55.88 90 SER A C 1
ATOM 743 O O . SER A 1 90 ? -23.450 -15.458 -4.409 1.00 55.88 90 SER A O 1
ATOM 745 N N . THR A 1 91 ? -24.272 -13.567 -3.539 1.00 51.28 91 THR A N 1
ATOM 746 C CA . THR A 1 91 ? -25.474 -13.508 -4.380 1.00 51.28 91 THR A CA 1
ATOM 747 C C . THR A 1 91 ? -25.229 -12.815 -5.722 1.00 51.28 91 THR A C 1
ATOM 749 O O . THR A 1 91 ? -25.912 -13.132 -6.690 1.00 51.28 91 THR A O 1
ATOM 752 N N . ASN A 1 92 ? -24.260 -11.895 -5.817 1.00 53.41 92 ASN A N 1
ATOM 753 C CA . ASN A 1 92 ? -23.989 -11.154 -7.059 1.00 53.41 92 ASN A CA 1
ATOM 754 C C . ASN A 1 92 ? -23.044 -11.893 -8.018 1.00 53.41 92 ASN A C 1
ATOM 756 O O . ASN A 1 92 ? -23.152 -11.692 -9.227 1.00 53.41 92 ASN A O 1
ATOM 760 N N . ASP A 1 93 ? -22.192 -12.791 -7.515 1.00 53.22 93 ASP A N 1
ATOM 761 C CA . ASP A 1 93 ? -21.322 -13.619 -8.365 1.00 53.22 93 ASP A CA 1
ATOM 762 C C . ASP A 1 93 ? -22.091 -14.751 -9.082 1.00 53.22 93 ASP A C 1
ATOM 764 O O . ASP A 1 93 ? -21.608 -15.290 -10.073 1.00 53.22 93 ASP A O 1
ATOM 768 N N . LEU A 1 94 ? -23.321 -15.073 -8.649 1.00 49.28 94 LEU A N 1
ATOM 769 C CA . LEU A 1 94 ? -24.189 -16.073 -9.295 1.00 49.28 94 LEU A CA 1
ATOM 770 C C . LEU A 1 94 ? -25.144 -15.491 -10.357 1.00 49.28 94 LEU A C 1
ATOM 772 O O . LEU A 1 94 ? -25.822 -16.252 -11.040 1.00 49.28 94 LEU A O 1
ATOM 776 N N . VAL A 1 95 ? -25.225 -14.161 -10.508 1.0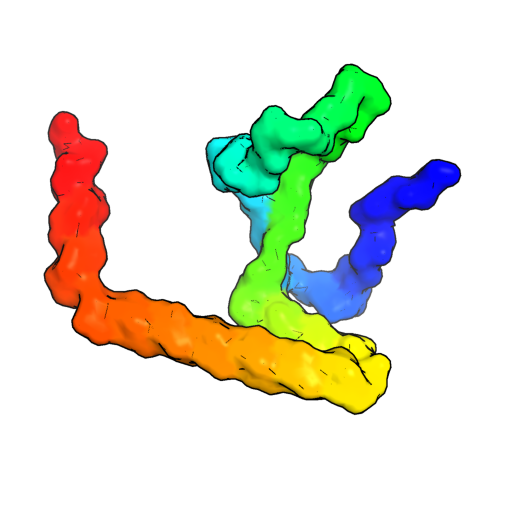0 49.12 95 VAL A N 1
ATOM 777 C CA . VAL A 1 95 ? -26.186 -13.495 -11.422 1.00 49.12 95 VAL A CA 1
ATOM 778 C C . VAL A 1 95 ? -25.508 -12.950 -12.695 1.00 49.12 95 VAL A C 1
ATOM 780 O O . VAL A 1 95 ? -26.170 -12.388 -13.562 1.00 49.12 95 VAL A O 1
ATOM 783 N N . GLN A 1 96 ? -24.196 -13.152 -12.863 1.00 44.41 96 GLN A N 1
ATOM 784 C CA . GLN A 1 96 ? -23.456 -12.777 -14.083 1.00 44.41 96 GLN A CA 1
ATOM 785 C C . GLN A 1 96 ? -23.180 -13.951 -15.050 1.00 44.41 96 GLN A C 1
ATOM 787 O O . GLN A 1 96 ? -22.555 -13.731 -16.083 1.00 44.41 96 GLN A O 1
ATOM 792 N N . GLU A 1 97 ? -23.691 -15.160 -14.784 1.00 41.44 97 GLU A N 1
ATOM 793 C CA . GLU A 1 97 ? -23.754 -16.260 -15.765 1.00 41.44 97 GLU A CA 1
ATOM 794 C C . GLU A 1 97 ? -25.214 -16.602 -16.123 1.00 41.44 97 GLU A C 1
ATOM 796 O O . GLU A 1 97 ? -25.737 -17.637 -15.715 1.00 41.44 97 GLU A O 1
ATOM 801 N N . VAL A 1 98 ? -25.879 -15.730 -16.893 1.00 35.72 98 VAL A N 1
ATOM 802 C CA . VAL A 1 98 ? -27.018 -16.089 -17.769 1.00 35.72 98 VAL A CA 1
ATOM 803 C C . VAL A 1 98 ? -26.925 -15.297 -19.066 1.00 35.72 98 VAL A C 1
ATOM 805 O O . VAL A 1 98 ? -26.755 -14.059 -18.984 1.00 35.72 98 VAL A O 1
#

Secondary structure (DSSP, 8-state):
---S--S-GGGS-GGGEEEPPHHHHHHHS-TT---SS---SSPPEEE-HHHHHHHHHH--SHHHHHHHHHHHHHHHHHHHHHHHTHHHHHHHTTSS--

pLDDT: mean 71.72, std 16.05, range [26.14, 89.56]

Radius of gyration: 17.48 Å; chains: 1; bounding box: 45×28×38 Å

Sequence (98 aa):
MRLLSVFPTKLFDDDFMFQLTKSEFENLISKKSTSSWGGRRKLPYAFTEQGIYMLMNVLRGELAVKQSKALIRMFKQMKDFTIENQDFISTNDLVQEV

Foldseek 3Di:
DDDPPDPPPVQDDPLFKDFDDPVVVVVVDDPVDDDPPDDDPGGDIDTDPVNLVSVLVVDDDPVSVVVSVVVVVVVVVVVVVCVVCVVVVVVVVVPPPD

Organism: NCBI:txid467210